Protein 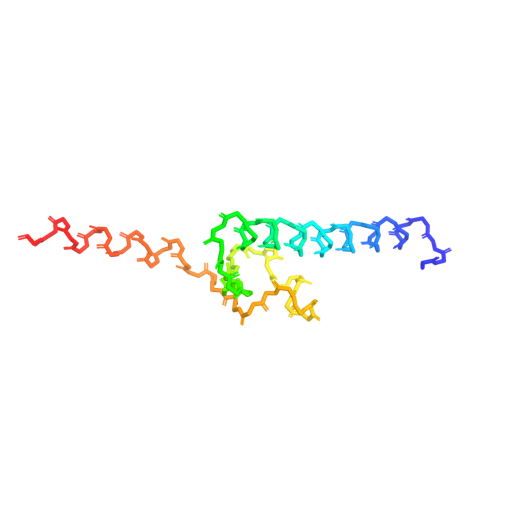AF-A0A962MQE8-F1 (afdb_monomer)

Foldseek 3Di:
DVDPVVVVVVCVLVVVLVVLVVVQVVVCVVVVHDRDAAEAEDDCVVVCPVVPSHPYYDPCVVVVVVVVVVVVVVD

Mean predicted aligned error: 4.29 Å

Structure (mmCIF, N/CA/C/O backbone):
data_AF-A0A962MQE8-F1
#
_entry.id   AF-A0A962MQE8-F1
#
loop_
_atom_site.group_PDB
_atom_site.id
_atom_site.type_symbol
_atom_site.label_atom_id
_atom_site.label_alt_id
_atom_site.label_comp_id
_atom_site.label_asym_id
_atom_site.label_entity_id
_atom_site.label_seq_id
_atom_site.pdbx_PDB_ins_code
_atom_site.Cartn_x
_atom_site.Cartn_y
_atom_site.Cartn_z
_atom_site.occupancy
_atom_site.B_iso_or_equiv
_atom_site.auth_seq_id
_atom_site.auth_comp_id
_atom_site.auth_asym_id
_atom_site.auth_atom_id
_atom_site.pdbx_PDB_model_num
ATOM 1 N N . GLY A 1 1 ? 7.199 -8.804 -20.785 1.00 61.38 1 GLY A N 1
ATOM 2 C CA . GLY A 1 1 ? 8.135 -7.810 -21.336 1.00 61.38 1 GLY A CA 1
ATOM 3 C C . GLY A 1 1 ? 8.989 -8.471 -22.389 1.00 61.38 1 GLY A C 1
ATOM 4 O O . GLY A 1 1 ? 9.494 -9.557 -22.134 1.00 61.38 1 GLY A O 1
ATOM 5 N N . LYS A 1 2 ? 9.098 -7.861 -23.568 1.00 74.31 2 LYS A N 1
ATOM 6 C CA . LYS A 1 2 ? 10.005 -8.286 -24.646 1.00 74.31 2 LYS A CA 1
ATOM 7 C C . LYS A 1 2 ? 11.280 -7.426 -24.692 1.00 74.31 2 LYS A C 1
ATOM 9 O O . LYS A 1 2 ? 12.190 -7.741 -25.448 1.00 74.31 2 LYS A O 1
ATOM 14 N N . THR A 1 3 ? 11.366 -6.387 -23.851 1.00 93.06 3 THR A N 1
ATOM 15 C CA . THR A 1 3 ? 12.556 -5.542 -23.650 1.00 93.06 3 THR A CA 1
ATOM 16 C C . THR A 1 3 ? 12.990 -5.507 -22.180 1.00 93.06 3 THR A C 1
ATOM 18 O O . THR A 1 3 ? 12.181 -5.731 -21.276 1.00 93.06 3 THR A O 1
ATOM 21 N N . THR A 1 4 ? 14.260 -5.174 -21.923 1.00 91.44 4 THR A N 1
ATOM 22 C CA . THR A 1 4 ? 14.808 -5.012 -20.562 1.00 91.44 4 THR A CA 1
ATOM 23 C C . THR A 1 4 ? 14.040 -3.968 -19.749 1.00 91.44 4 THR A C 1
ATOM 25 O O . THR A 1 4 ? 13.741 -4.191 -18.579 1.00 91.44 4 THR A O 1
ATOM 28 N N . VAL A 1 5 ? 13.655 -2.852 -20.377 1.00 94.50 5 VAL A N 1
ATOM 29 C CA . VAL A 1 5 ? 12.895 -1.775 -19.719 1.00 94.50 5 VAL A CA 1
ATOM 30 C C . VAL A 1 5 ? 11.513 -2.264 -19.286 1.00 94.50 5 VAL A C 1
ATOM 32 O O . VAL A 1 5 ? 11.090 -2.012 -18.159 1.00 94.50 5 VAL A O 1
ATOM 35 N N . GLU A 1 6 ? 10.809 -2.999 -20.147 1.00 93.56 6 GLU A N 1
ATOM 36 C CA . GLU A 1 6 ? 9.513 -3.587 -19.800 1.00 93.56 6 GLU A CA 1
ATOM 37 C C . GLU A 1 6 ? 9.632 -4.643 -18.698 1.00 93.56 6 GLU A C 1
ATOM 39 O O . GLU A 1 6 ? 8.771 -4.710 -17.822 1.00 93.56 6 GLU A O 1
ATOM 44 N N . ALA A 1 7 ? 10.686 -5.465 -18.731 1.00 94.06 7 ALA A N 1
ATOM 45 C CA . ALA A 1 7 ? 10.941 -6.466 -17.701 1.00 94.06 7 ALA A CA 1
ATOM 46 C C . ALA A 1 7 ? 11.173 -5.809 -16.332 1.00 94.06 7 ALA A C 1
ATOM 48 O O . ALA A 1 7 ? 10.557 -6.219 -15.351 1.00 94.06 7 ALA A O 1
ATOM 49 N N . MET A 1 8 ? 11.975 -4.740 -16.273 1.00 95.88 8 MET A N 1
ATOM 50 C CA . MET A 1 8 ? 12.184 -3.971 -15.043 1.00 95.88 8 MET A CA 1
ATOM 51 C C . MET A 1 8 ? 10.891 -3.338 -14.525 1.00 95.88 8 MET A C 1
ATOM 53 O O . MET A 1 8 ? 10.583 -3.467 -13.344 1.00 95.88 8 MET A O 1
ATOM 57 N N . ARG A 1 9 ? 10.108 -2.689 -15.398 1.00 92.62 9 ARG A N 1
ATOM 58 C CA . ARG A 1 9 ? 8.828 -2.072 -15.009 1.00 92.62 9 ARG A CA 1
ATOM 59 C C . ARG A 1 9 ? 7.860 -3.100 -14.433 1.00 92.62 9 ARG A C 1
ATOM 61 O O . ARG A 1 9 ? 7.275 -2.863 -13.384 1.00 92.62 9 ARG A O 1
ATOM 68 N N . SER A 1 10 ? 7.734 -4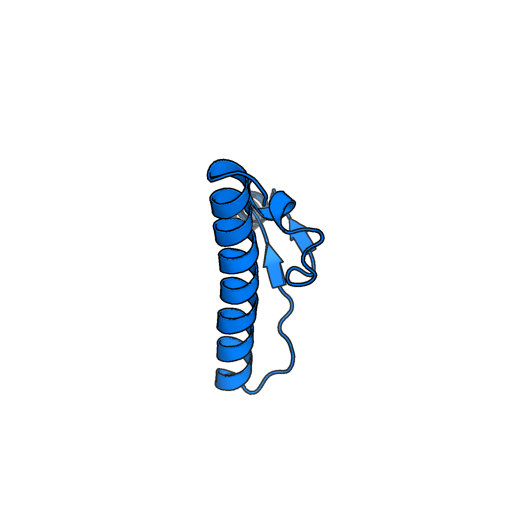.250 -15.094 1.00 93.44 10 SER A N 1
ATOM 69 C CA . SER A 1 10 ? 6.875 -5.339 -14.632 1.00 93.44 10 SER A CA 1
ATOM 70 C C . SER A 1 10 ? 7.358 -5.927 -13.304 1.00 93.44 10 SER A C 1
ATOM 72 O O . SER A 1 10 ? 6.540 -6.158 -12.420 1.00 93.44 10 SER A O 1
ATOM 74 N N . GLY A 1 11 ? 8.671 -6.114 -13.141 1.00 94.81 11 GLY A N 1
ATOM 75 C CA . GLY A 1 11 ? 9.256 -6.627 -11.903 1.00 94.81 11 GLY A CA 1
ATOM 76 C C . GLY A 1 11 ? 9.032 -5.696 -10.714 1.00 94.81 11 GLY A C 1
ATOM 77 O O . GLY A 1 11 ? 8.625 -6.157 -9.653 1.00 94.81 11 GLY A O 1
ATOM 78 N N . VAL A 1 12 ? 9.231 -4.386 -10.894 1.00 94.00 12 VAL A N 1
ATOM 79 C CA . VAL A 1 12 ? 8.961 -3.398 -9.838 1.00 94.00 12 VAL A CA 1
ATOM 80 C C . VAL A 1 12 ? 7.473 -3.363 -9.503 1.00 94.00 12 VAL A C 1
ATOM 82 O O . VAL A 1 12 ? 7.122 -3.432 -8.330 1.00 94.00 12 VAL A O 1
ATOM 85 N N . TYR A 1 13 ? 6.600 -3.313 -10.512 1.00 94.81 13 TYR A N 1
ATOM 86 C CA . TYR A 1 13 ? 5.155 -3.265 -10.303 1.00 94.81 13 TYR A CA 1
ATOM 87 C C . TYR A 1 13 ? 4.652 -4.463 -9.489 1.00 94.81 13 TYR A C 1
ATOM 89 O O . TYR A 1 13 ? 4.112 -4.289 -8.399 1.00 94.81 13 TYR A O 1
ATOM 97 N N . TRP A 1 14 ? 4.899 -5.686 -9.969 1.00 96.00 14 TRP A N 1
ATOM 98 C CA . TRP A 1 14 ? 4.443 -6.901 -9.288 1.00 96.00 14 TRP A CA 1
ATOM 99 C C . TRP A 1 14 ? 5.179 -7.159 -7.975 1.00 96.00 14 TRP A C 1
ATOM 101 O O . TRP A 1 14 ? 4.595 -7.715 -7.048 1.00 96.00 14 TRP A O 1
ATOM 111 N N . GLY A 1 15 ? 6.432 -6.713 -7.864 1.00 96.50 15 GLY A N 1
ATOM 112 C CA . GLY A 1 15 ? 7.172 -6.735 -6.607 1.00 96.50 15 GLY A CA 1
ATOM 113 C C . GLY A 1 15 ? 6.482 -5.910 -5.519 1.00 96.50 15 GLY A C 1
ATOM 114 O O . GLY A 1 15 ? 6.340 -6.388 -4.397 1.00 96.50 15 GLY A O 1
ATOM 115 N N . TYR A 1 16 ? 5.996 -4.709 -5.849 1.00 95.75 16 TYR A N 1
ATOM 116 C CA . TYR A 1 16 ? 5.236 -3.874 -4.913 1.00 95.75 16 TYR A CA 1
ATOM 117 C C . TYR A 1 16 ? 3.869 -4.466 -4.566 1.00 95.75 16 TYR A C 1
ATOM 119 O O . TYR A 1 16 ? 3.490 -4.446 -3.398 1.00 95.75 16 TYR A O 1
ATOM 127 N N . VAL A 1 17 ? 3.153 -5.029 -5.542 1.00 96.19 17 VAL A N 1
ATOM 128 C CA . VAL A 1 17 ? 1.870 -5.708 -5.287 1.00 96.19 17 VAL A CA 1
ATOM 129 C C . VAL A 1 17 ? 2.061 -6.835 -4.267 1.00 96.19 17 VAL A C 1
ATOM 131 O O . VAL A 1 17 ? 1.426 -6.820 -3.214 1.00 96.19 17 VAL A O 1
ATOM 134 N N . GLY A 1 18 ? 3.018 -7.739 -4.505 1.00 96.69 18 GLY A N 1
ATOM 135 C CA . GLY A 1 18 ? 3.300 -8.842 -3.582 1.00 96.69 18 GLY A CA 1
ATOM 136 C C . GLY A 1 18 ? 3.813 -8.379 -2.213 1.00 96.69 18 GLY A C 1
ATOM 137 O O . GLY A 1 18 ? 3.507 -8.998 -1.193 1.00 96.69 18 GLY A O 1
ATOM 138 N N . LEU A 1 19 ? 4.560 -7.270 -2.160 1.00 96.06 19 LEU A N 1
ATOM 139 C CA . LEU A 1 19 ? 4.994 -6.649 -0.907 1.00 96.06 19 LEU A CA 1
ATOM 140 C C . LEU A 1 19 ? 3.792 -6.200 -0.062 1.00 96.06 19 LEU A C 1
ATOM 142 O O . LEU A 1 19 ? 3.731 -6.518 1.126 1.00 96.06 19 LEU A O 1
ATOM 146 N N . ILE A 1 20 ? 2.835 -5.495 -0.673 1.00 94.69 20 ILE A N 1
ATOM 147 C CA . ILE A 1 20 ? 1.632 -4.999 0.007 1.00 94.69 20 ILE A CA 1
ATOM 148 C C . ILE A 1 20 ? 0.794 -6.175 0.518 1.00 94.69 20 ILE A C 1
ATOM 150 O O . ILE A 1 20 ? 0.433 -6.198 1.697 1.00 94.69 20 ILE A O 1
ATOM 154 N N . GLU A 1 21 ? 0.537 -7.184 -0.319 1.00 94.94 21 GLU A N 1
ATOM 155 C CA . GLU A 1 21 ? -0.225 -8.381 0.069 1.00 94.94 21 GLU A CA 1
ATOM 156 C C . GLU A 1 21 ? 0.418 -9.112 1.243 1.00 94.94 21 GLU A C 1
ATOM 158 O O . GLU A 1 21 ? -0.258 -9.505 2.197 1.00 94.94 21 GLU A O 1
ATOM 163 N N . ARG A 1 22 ? 1.743 -9.292 1.196 1.00 96.25 22 ARG A N 1
ATOM 164 C CA . ARG A 1 22 ? 2.441 -10.058 2.223 1.00 96.25 22 ARG A CA 1
ATOM 165 C C . ARG A 1 22 ? 2.458 -9.326 3.556 1.00 96.25 22 ARG A C 1
ATOM 167 O O . ARG A 1 22 ? 2.156 -9.951 4.570 1.00 96.25 22 ARG A O 1
ATOM 174 N N . ILE A 1 23 ? 2.779 -8.033 3.555 1.00 95.69 23 ILE A N 1
ATOM 175 C CA . ILE A 1 23 ? 2.839 -7.226 4.779 1.00 95.69 23 ILE A CA 1
ATOM 176 C C . ILE A 1 23 ? 1.454 -7.126 5.418 1.00 95.69 23 ILE A C 1
ATOM 178 O O . ILE A 1 23 ? 1.307 -7.410 6.604 1.00 95.69 23 ILE A O 1
ATOM 182 N N . THR A 1 24 ? 0.426 -6.774 4.645 1.00 94.50 24 THR A N 1
ATOM 183 C CA . THR A 1 24 ? -0.943 -6.645 5.173 1.00 94.50 24 THR A CA 1
ATOM 184 C C . THR A 1 24 ? -1.474 -7.979 5.698 1.00 94.50 24 THR A C 1
ATOM 186 O O . THR A 1 24 ? -2.066 -8.023 6.776 1.00 94.50 24 THR A O 1
ATOM 189 N N . GLY A 1 25 ? -1.181 -9.085 5.006 1.00 94.56 25 GLY A N 1
ATOM 190 C CA . GLY A 1 25 ? -1.512 -10.430 5.469 1.00 94.56 25 GLY A CA 1
ATOM 191 C C . GLY A 1 25 ? -0.796 -10.825 6.765 1.00 94.56 25 GLY A C 1
ATOM 192 O O . GLY A 1 25 ? -1.415 -11.428 7.640 1.00 94.56 25 GLY A O 1
ATOM 193 N N . GLN A 1 26 ? 0.485 -10.472 6.917 1.00 95.38 26 GLN A N 1
ATOM 194 C CA . GLN A 1 26 ? 1.239 -10.714 8.154 1.00 95.38 26 GLN A CA 1
ATOM 195 C C . GLN A 1 26 ? 0.670 -9.912 9.327 1.00 95.38 26 GLN A C 1
ATOM 197 O O . GLN A 1 26 ? 0.430 -10.489 10.384 1.00 95.38 26 GLN A O 1
ATOM 202 N N . ILE A 1 27 ? 0.366 -8.629 9.118 1.00 94.69 27 ILE A N 1
ATOM 203 C CA . ILE A 1 27 ? -0.247 -7.766 10.138 1.00 94.69 27 ILE A CA 1
ATOM 204 C C . ILE A 1 27 ? -1.588 -8.346 10.606 1.00 94.69 27 ILE A C 1
ATOM 206 O O . ILE A 1 27 ? -1.826 -8.463 11.806 1.00 94.69 27 ILE A O 1
ATOM 210 N N . SER A 1 28 ? -2.461 -8.760 9.682 1.00 92.62 28 SER A N 1
ATOM 211 C CA . SER A 1 28 ? -3.740 -9.380 10.051 1.00 92.62 28 SER A CA 1
ATOM 212 C C . SER A 1 28 ? -3.571 -10.680 10.830 1.00 92.62 28 SER A C 1
ATOM 214 O O . SER A 1 28 ? -4.310 -10.916 11.786 1.00 92.62 28 SER A O 1
ATOM 216 N N . ALA A 1 29 ? -2.594 -11.510 10.454 1.00 95.06 29 ALA A N 1
ATOM 217 C CA . ALA A 1 29 ? -2.306 -12.751 11.164 1.00 95.06 29 ALA A CA 1
ATOM 218 C C . ALA A 1 29 ? -1.828 -12.492 12.602 1.00 95.06 29 ALA A C 1
ATOM 220 O O . ALA A 1 29 ? -2.298 -13.157 13.523 1.00 95.06 29 ALA A O 1
ATOM 221 N N . GLU A 1 30 ? -0.947 -11.509 12.806 1.00 95.75 30 GLU A N 1
ATOM 222 C CA . GLU A 1 30 ? -0.449 -11.123 14.134 1.00 95.75 30 GLU A CA 1
ATOM 223 C C . GLU A 1 30 ? -1.547 -10.530 15.024 1.00 95.75 30 GLU A C 1
ATOM 225 O O . GLU A 1 30 ? -1.604 -10.820 16.217 1.00 95.75 30 GLU A O 1
ATOM 230 N N . LEU A 1 31 ? -2.453 -9.737 14.447 1.00 94.38 31 LEU A N 1
ATOM 231 C CA . LEU A 1 31 ? -3.563 -9.115 15.173 1.00 94.38 31 LEU A CA 1
ATOM 232 C C . LEU A 1 31 ? -4.770 -10.050 15.368 1.00 94.38 31 LEU A C 1
ATOM 234 O O . LEU A 1 31 ? -5.731 -9.669 16.036 1.00 94.38 31 LEU A O 1
ATOM 238 N N . GLY A 1 32 ? -4.760 -11.248 14.775 1.00 93.06 32 GLY A N 1
ATOM 239 C CA 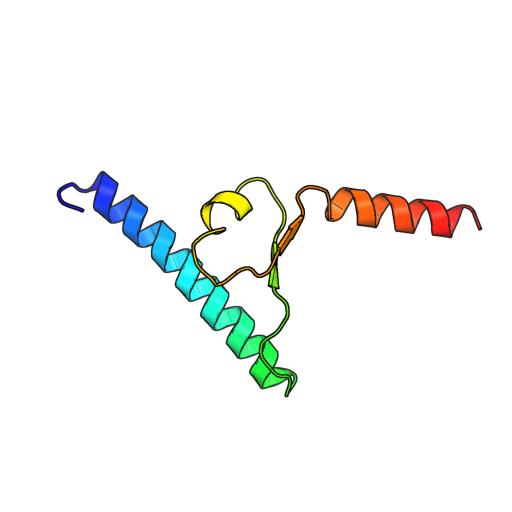. GLY A 1 32 ? -5.897 -12.172 14.797 1.00 93.06 32 GLY A CA 1
ATOM 240 C C . GLY A 1 32 ? -7.147 -11.616 14.102 1.00 93.06 32 GLY A C 1
ATOM 241 O O . GLY A 1 32 ? -8.270 -11.998 14.438 1.00 93.06 32 GLY A O 1
ATOM 242 N N . THR A 1 33 ? -6.975 -10.690 13.157 1.00 89.50 33 THR A N 1
ATOM 243 C CA . THR A 1 33 ? -8.072 -10.038 12.436 1.00 89.50 33 THR A CA 1
ATOM 244 C C . THR A 1 33 ? -8.275 -10.653 11.053 1.00 89.50 33 THR A C 1
ATOM 246 O O . THR A 1 33 ? -7.425 -11.358 10.508 1.00 89.50 33 THR A O 1
ATOM 249 N N . LYS A 1 34 ? -9.449 -10.396 10.463 1.00 85.25 34 LYS A N 1
ATOM 250 C CA . LYS A 1 34 ? -9.699 -10.688 9.042 1.00 85.25 34 LYS A CA 1
ATOM 251 C C . LYS A 1 34 ? -8.834 -9.779 8.148 1.00 85.25 34 LYS A C 1
ATOM 253 O O . LYS A 1 34 ? -8.044 -8.980 8.652 1.00 85.25 34 LYS A O 1
ATOM 258 N N . LYS A 1 35 ? -9.010 -9.887 6.821 1.00 84.00 35 LYS A N 1
ATOM 259 C CA . LYS A 1 35 ? -8.398 -8.974 5.835 1.00 84.00 35 LYS A CA 1
ATOM 260 C C . LYS A 1 35 ? -8.537 -7.520 6.332 1.00 84.00 35 LYS A C 1
ATOM 262 O O . LYS A 1 35 ? -9.667 -7.123 6.638 1.00 84.00 35 LYS A O 1
ATOM 267 N N . PRO A 1 36 ? -7.436 -6.756 6.450 1.00 89.50 36 PRO A N 1
ATOM 268 C CA . PRO A 1 36 ? -7.505 -5.388 6.932 1.00 89.50 36 PRO A CA 1
ATOM 269 C C . PRO A 1 36 ? -8.068 -4.499 5.821 1.00 89.50 36 PRO A C 1
ATOM 271 O O . PRO A 1 36 ? -7.940 -4.826 4.642 1.00 89.50 36 PRO A O 1
ATOM 274 N N . PHE A 1 37 ? -8.673 -3.372 6.193 1.00 93.12 37 PHE A N 1
ATOM 275 C CA . PHE A 1 37 ? -9.004 -2.336 5.219 1.00 93.12 37 PHE A CA 1
ATOM 276 C C . PHE A 1 37 ? -7.726 -1.573 4.859 1.00 93.12 37 PHE A C 1
ATOM 278 O O . PHE A 1 37 ? -7.101 -0.962 5.730 1.00 93.12 37 PHE A O 1
ATOM 285 N N . VAL A 1 38 ? -7.321 -1.628 3.594 1.00 94.38 38 VAL A N 1
ATOM 286 C CA . VAL A 1 38 ? -6.083 -1.032 3.094 1.00 94.38 38 VAL A CA 1
ATOM 287 C C . VAL A 1 38 ? -6.391 0.316 2.447 1.00 94.38 38 VAL A C 1
ATOM 289 O O . VAL A 1 38 ? -6.846 0.393 1.306 1.00 94.38 38 VAL A O 1
ATOM 292 N N . LEU A 1 39 ? -6.116 1.388 3.190 1.00 95.75 39 LEU A N 1
ATOM 293 C CA . LEU A 1 39 ? -6.173 2.768 2.714 1.00 95.75 39 LEU A CA 1
ATOM 294 C C . LEU A 1 39 ? -4.781 3.213 2.248 1.00 95.75 39 LEU A C 1
ATOM 296 O O . LEU A 1 39 ? -3.825 3.151 3.022 1.00 95.75 39 LEU A O 1
ATOM 300 N N . ALA A 1 40 ? -4.665 3.702 1.015 1.00 96.38 40 ALA A N 1
ATOM 301 C CA . ALA A 1 40 ? -3.423 4.240 0.470 1.00 96.38 40 ALA A CA 1
ATOM 302 C C . ALA A 1 40 ? -3.494 5.762 0.278 1.00 96.38 40 ALA A C 1
ATOM 304 O O . ALA A 1 40 ? -4.551 6.333 0.027 1.00 96.38 40 ALA A O 1
ATOM 305 N N . THR A 1 41 ? -2.344 6.424 0.372 1.00 96.50 41 THR A N 1
ATOM 306 C CA . THR A 1 41 ? -2.186 7.862 0.122 1.00 96.50 41 THR A CA 1
ATOM 307 C C . THR A 1 41 ? -0.857 8.128 -0.591 1.00 96.50 41 THR A C 1
ATOM 309 O O . THR A 1 41 ? -0.044 7.219 -0.768 1.00 96.50 41 THR A O 1
ATOM 312 N N . GLY A 1 42 ? -0.619 9.374 -0.997 1.00 93.38 42 GLY A N 1
ATOM 313 C CA . GLY A 1 42 ? 0.573 9.783 -1.736 1.00 93.38 42 GLY A CA 1
ATOM 314 C C . GLY A 1 42 ? 0.467 9.561 -3.248 1.00 93.38 42 GLY A C 1
ATOM 315 O O . GLY A 1 42 ? -0.326 8.764 -3.742 1.00 93.38 42 GLY A O 1
ATOM 316 N N . GLY A 1 43 ? 1.296 10.283 -4.007 1.00 91.00 43 GLY A N 1
ATOM 317 C CA . GLY A 1 43 ? 1.162 10.386 -5.468 1.00 91.00 43 GLY A CA 1
ATOM 318 C C . GLY A 1 43 ? 1.394 9.093 -6.260 1.00 91.00 43 GLY A C 1
ATOM 319 O O . GLY A 1 43 ? 1.018 9.030 -7.423 1.00 91.00 43 GLY A O 1
ATOM 320 N N . LEU A 1 44 ? 1.997 8.066 -5.653 1.00 92.69 44 LEU A N 1
ATOM 321 C CA . LEU A 1 44 ? 2.224 6.767 -6.298 1.00 92.69 44 LEU A CA 1
ATOM 322 C C . LEU A 1 44 ? 1.105 5.751 -6.031 1.00 92.69 44 LEU A C 1
ATOM 324 O O . LEU A 1 44 ? 1.109 4.691 -6.649 1.00 92.69 44 LEU A O 1
ATOM 328 N N . ALA A 1 45 ? 0.156 6.048 -5.136 1.00 94.06 45 ALA A N 1
ATOM 329 C CA . ALA A 1 45 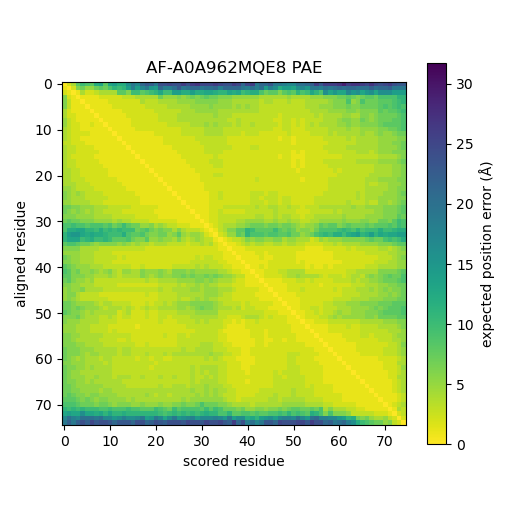? -0.914 5.115 -4.781 1.00 94.06 45 ALA A CA 1
ATOM 330 C C . ALA A 1 45 ? -1.791 4.744 -5.988 1.00 94.06 45 ALA A C 1
ATOM 332 O O . ALA A 1 45 ? -2.164 3.584 -6.143 1.00 94.06 45 ALA A O 1
ATOM 333 N N . THR A 1 46 ? -2.043 5.704 -6.883 1.00 92.88 46 THR A N 1
ATOM 334 C CA . THR A 1 46 ? -2.841 5.517 -8.107 1.00 92.88 46 THR A CA 1
ATOM 335 C C . THR A 1 46 ? -2.235 4.506 -9.075 1.00 92.88 46 THR A C 1
ATOM 337 O O . THR A 1 46 ? -2.953 3.919 -9.875 1.00 92.88 46 THR A O 1
ATOM 340 N N . LEU A 1 47 ? -0.929 4.230 -8.986 1.00 92.94 47 LEU A N 1
ATOM 341 C CA . LEU A 1 47 ? -0.297 3.197 -9.806 1.00 92.94 47 LEU A CA 1
ATOM 342 C C . LEU A 1 47 ? -0.866 1.801 -9.503 1.00 92.94 47 LEU A C 1
ATOM 344 O O . LEU A 1 47 ? -0.859 0.937 -10.373 1.00 92.94 47 LEU A O 1
ATOM 348 N N . PHE A 1 48 ? -1.356 1.578 -8.285 1.00 94.00 48 PHE A N 1
ATOM 349 C CA . PHE A 1 48 ? -1.795 0.273 -7.793 1.00 94.00 48 PHE A CA 1
ATOM 350 C C . PHE A 1 48 ? -3.316 0.169 -7.628 1.00 94.00 48 PHE A C 1
ATOM 352 O O . PHE A 1 48 ? -3.790 -0.796 -7.034 1.00 94.00 48 PHE A O 1
ATOM 359 N N . GLU A 1 49 ? -4.079 1.135 -8.144 1.00 91.69 49 GLU A N 1
ATOM 360 C CA . GLU A 1 49 ? -5.543 1.186 -8.014 1.00 91.69 49 GLU A CA 1
ATOM 361 C C . GLU A 1 49 ? -6.212 -0.096 -8.538 1.00 91.69 49 GLU A C 1
ATOM 363 O O . GLU A 1 49 ? -7.021 -0.710 -7.847 1.00 91.69 49 GLU A O 1
ATOM 368 N N . ASP A 1 50 ? -5.763 -0.582 -9.696 1.00 91.12 50 ASP A N 1
ATOM 369 C CA . ASP A 1 50 ? -6.292 -1.797 -10.328 1.00 91.12 50 ASP A CA 1
ATOM 370 C C . ASP A 1 50 ? -5.666 -3.103 -9.801 1.00 91.12 50 ASP A C 1
ATOM 372 O O . ASP A 1 50 ? -6.000 -4.193 -10.268 1.00 91.12 50 ASP A O 1
ATOM 376 N N . ALA A 1 51 ? -4.738 -3.032 -8.840 1.00 93.12 51 ALA A N 1
ATOM 377 C CA . ALA A 1 51 ? -4.010 -4.210 -8.366 1.00 93.12 51 ALA A CA 1
ATOM 378 C C . ALA A 1 51 ? -4.820 -5.082 -7.388 1.00 93.12 51 ALA A C 1
ATOM 380 O O . ALA A 1 51 ? -4.406 -6.198 -7.088 1.00 93.12 51 ALA A O 1
ATOM 381 N N . GLY A 1 52 ? -5.950 -4.593 -6.862 1.00 93.00 52 GLY A N 1
ATOM 382 C CA . GLY A 1 52 ? -6.810 -5.336 -5.925 1.00 93.00 52 GLY A CA 1
ATOM 383 C C . GLY A 1 52 ? -6.264 -5.462 -4.494 1.00 93.00 52 GLY A C 1
ATOM 384 O O . GLY A 1 52 ? -6.860 -6.148 -3.660 1.00 93.00 52 GLY A O 1
ATOM 385 N N . VAL A 1 53 ? -5.149 -4.788 -4.198 1.00 93.38 53 VAL A N 1
ATOM 386 C CA . VAL A 1 53 ? -4.464 -4.807 -2.890 1.00 93.38 53 VAL A CA 1
ATOM 387 C C . VAL A 1 53 ? -4.725 -3.552 -2.051 1.00 93.38 53 VAL A C 1
ATOM 389 O O . VAL A 1 53 ? -4.296 -3.487 -0.902 1.00 93.38 53 VAL A O 1
ATOM 392 N N . ILE A 1 54 ? -5.430 -2.569 -2.615 1.00 95.19 54 ILE A N 1
ATOM 393 C CA . ILE A 1 54 ? -5.830 -1.308 -1.983 1.00 95.19 54 ILE A CA 1
ATOM 394 C C . ILE A 1 54 ? -7.353 -1.218 -2.071 1.00 95.19 54 ILE A C 1
ATOM 396 O O . ILE A 1 54 ? -7.915 -1.404 -3.147 1.00 95.19 54 ILE A O 1
ATOM 400 N N . ASP A 1 55 ? -8.017 -0.937 -0.951 1.00 95.19 55 ASP A N 1
ATOM 401 C CA . ASP A 1 55 ? -9.477 -0.810 -0.905 1.00 95.19 55 ASP A CA 1
ATOM 402 C C . ASP A 1 55 ? -9.930 0.644 -1.151 1.00 95.19 55 ASP A C 1
ATOM 404 O O . ASP A 1 55 ? -11.020 0.871 -1.676 1.00 95.19 55 ASP A O 1
ATOM 408 N N . LEU A 1 56 ? -9.107 1.638 -0.787 1.00 96.12 56 LEU A N 1
ATOM 409 C CA . LEU A 1 56 ? -9.374 3.058 -1.042 1.00 96.12 56 LEU A CA 1
ATOM 410 C C . LEU A 1 56 ? -8.077 3.862 -1.188 1.00 96.12 56 LEU A C 1
ATOM 412 O O . LEU A 1 56 ? -7.114 3.647 -0.452 1.00 96.12 56 LEU A O 1
ATOM 416 N N . ILE A 1 57 ? -8.082 4.842 -2.092 1.00 96.75 57 ILE A N 1
ATOM 417 C CA . ILE A 1 57 ? -7.024 5.847 -2.221 1.00 96.75 57 ILE A CA 1
ATOM 418 C C . ILE A 1 57 ? -7.559 7.192 -1.717 1.00 96.75 57 ILE A C 1
ATOM 420 O O . ILE A 1 57 ? -8.566 7.690 -2.214 1.00 96.75 57 ILE A O 1
ATOM 424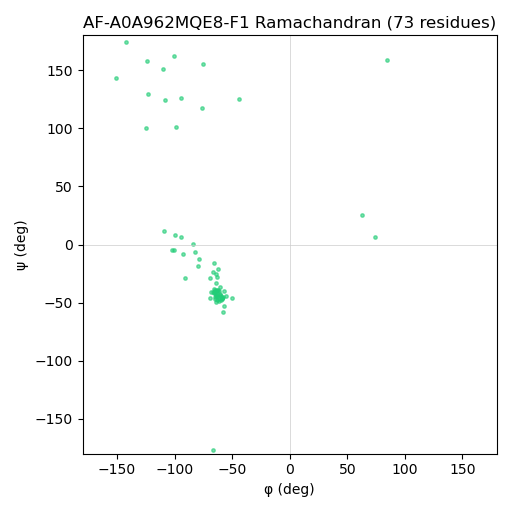 N N . ASP A 1 58 ? -6.871 7.791 -0.746 1.00 96.69 58 ASP A N 1
ATOM 425 C CA . ASP A 1 58 ? -7.166 9.125 -0.221 1.00 96.69 58 ASP A CA 1
ATOM 426 C C . ASP A 1 58 ? -5.916 10.022 -0.310 1.00 96.69 58 ASP A C 1
ATOM 428 O O . ASP A 1 58 ? -5.023 9.925 0.540 1.00 96.69 58 ASP A O 1
ATOM 432 N N . PRO A 1 59 ? -5.809 10.903 -1.322 1.00 96.06 59 PRO A N 1
ATOM 433 C CA . PRO A 1 59 ? -4.633 11.755 -1.509 1.00 96.06 59 PRO A CA 1
ATOM 434 C C . PRO A 1 59 ? -4.461 12.803 -0.401 1.00 96.06 59 PRO A C 1
ATOM 436 O O . PRO A 1 59 ? -3.340 13.235 -0.143 1.00 96.06 59 PRO A O 1
ATOM 439 N N . ASP A 1 60 ? -5.541 13.166 0.293 1.00 96.06 60 ASP A N 1
ATOM 440 C CA . ASP A 1 60 ? -5.549 14.220 1.309 1.00 96.06 60 ASP A CA 1
ATOM 441 C C . ASP A 1 60 ? -5.472 13.665 2.736 1.00 96.06 60 ASP A C 1
ATOM 443 O O . ASP A 1 60 ? -5.624 14.419 3.698 1.00 96.06 60 ASP A O 1
ATOM 447 N N . LEU A 1 61 ? -5.233 12.359 2.902 1.00 97.56 61 LEU A N 1
ATOM 448 C CA . LEU A 1 61 ? -5.250 11.680 4.201 1.00 97.56 61 LEU A CA 1
ATOM 449 C C . LEU A 1 61 ? -4.400 12.401 5.257 1.00 97.56 61 LEU A C 1
ATOM 451 O O . LEU A 1 61 ? -4.851 12.639 6.377 1.00 97.56 61 LEU A O 1
ATOM 455 N N . THR A 1 62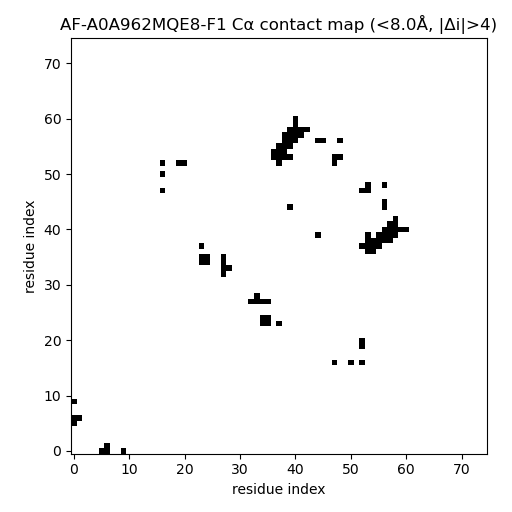 ? -3.180 12.801 4.892 1.00 96.62 62 THR A N 1
ATOM 456 C CA . THR A 1 62 ? -2.283 13.534 5.795 1.00 96.62 62 THR A CA 1
ATOM 457 C C . THR A 1 62 ? -2.826 14.920 6.143 1.00 96.62 62 THR A C 1
ATOM 459 O O . THR A 1 62 ? -2.779 15.315 7.306 1.00 96.62 62 THR A O 1
ATOM 462 N N . LEU A 1 63 ? -3.376 15.653 5.169 1.00 97.75 63 LEU A N 1
ATOM 463 C CA . LEU A 1 63 ? -3.935 16.991 5.392 1.00 97.75 63 LEU A CA 1
ATOM 464 C C . LEU A 1 63 ? -5.173 16.940 6.291 1.00 97.75 63 LEU A C 1
ATOM 466 O O . LEU A 1 63 ? -5.305 17.756 7.201 1.00 97.75 63 LEU A O 1
ATOM 470 N N . LYS A 1 64 ? -6.038 15.942 6.087 1.00 97.44 64 LYS A N 1
ATOM 471 C CA . LYS A 1 64 ? -7.183 15.658 6.960 1.00 97.44 64 LYS A CA 1
ATOM 472 C C . LYS A 1 64 ? -6.718 15.387 8.390 1.00 97.44 64 LYS A C 1
ATOM 474 O O . LYS A 1 64 ? -7.246 15.991 9.316 1.00 97.44 64 LYS A O 1
ATOM 479 N N . GLY A 1 65 ? -5.684 14.563 8.570 1.00 96.94 65 GLY A N 1
ATOM 480 C CA . GLY A 1 65 ? -5.099 14.299 9.888 1.00 96.94 65 GLY A CA 1
ATOM 481 C C . GLY A 1 65 ? -4.575 15.563 10.580 1.00 96.94 65 GLY A C 1
ATOM 482 O O . GLY A 1 65 ? -4.886 15.802 11.745 1.00 96.94 65 GLY A O 1
ATOM 483 N N . LEU A 1 66 ? -3.835 16.409 9.858 1.00 98.06 66 LEU A N 1
ATOM 484 C CA . LEU A 1 66 ? -3.337 17.686 10.385 1.00 98.06 66 LEU A CA 1
ATOM 485 C C . LEU A 1 66 ? -4.477 18.635 10.784 1.00 98.06 66 LEU A C 1
ATOM 487 O O . LEU A 1 66 ? -4.398 19.289 11.824 1.00 98.06 66 LEU A O 1
ATOM 491 N N . LEU A 1 67 ? -5.544 18.689 9.985 1.00 98.00 67 LEU A N 1
ATOM 492 C CA . LEU A 1 67 ? -6.720 19.503 10.279 1.00 98.00 67 LEU A CA 1
ATOM 493 C C . LEU A 1 67 ? -7.433 19.043 11.560 1.00 98.00 67 LEU A C 1
ATOM 495 O O . LEU A 1 67 ? -7.825 19.885 12.367 1.00 98.00 67 LEU A O 1
ATOM 499 N N . GLU A 1 68 ? -7.588 17.734 11.768 1.00 97.88 68 GLU A N 1
ATOM 500 C CA . GLU A 1 68 ? -8.214 17.197 12.983 1.00 97.88 68 GLU A CA 1
ATOM 501 C C . GLU A 1 68 ? -7.385 17.492 14.239 1.00 97.88 68 GLU A C 1
ATOM 503 O O . GLU A 1 68 ? -7.941 17.904 15.259 1.00 97.88 68 GLU A O 1
ATOM 508 N N . ILE A 1 69 ? -6.054 17.393 14.153 1.00 97.69 69 ILE A N 1
ATOM 509 C CA . ILE A 1 69 ? -5.159 17.783 15.253 1.00 97.69 69 ILE A CA 1
ATOM 510 C C . ILE A 1 69 ? -5.344 19.268 15.594 1.00 97.69 69 ILE A C 1
ATOM 512 O O . ILE A 1 69 ? -5.522 19.616 16.760 1.00 97.69 69 ILE A O 1
ATOM 516 N N . TYR A 1 70 ? -5.353 20.146 14.588 1.00 97.75 70 TYR A N 1
ATOM 517 C CA . TYR A 1 70 ? -5.516 21.586 14.793 1.00 97.75 70 TYR A CA 1
ATOM 518 C C . TYR A 1 70 ? -6.854 21.952 15.460 1.00 97.75 70 TYR A C 1
ATOM 520 O O . TYR A 1 70 ? -6.887 22.770 16.383 1.00 97.75 70 TYR A O 1
ATOM 528 N N . LYS A 1 71 ? -7.959 21.322 15.038 1.00 96.81 71 LYS A N 1
ATOM 529 C CA . LYS A 1 71 ? -9.280 21.516 15.661 1.00 96.81 71 LYS A CA 1
ATOM 530 C C . LYS A 1 71 ? -9.272 21.117 17.137 1.00 96.81 71 LYS A C 1
ATOM 532 O O . LYS A 1 71 ? -9.793 21.860 17.966 1.00 96.81 71 LYS A O 1
ATOM 537 N N . GLY A 1 72 ? -8.638 19.990 17.465 1.00 94.44 72 GLY A N 1
ATOM 538 C CA . GLY A 1 72 ? -8.499 19.519 18.844 1.00 94.44 72 GLY A CA 1
ATOM 539 C C . GLY A 1 72 ? -7.673 20.449 19.739 1.00 94.44 72 GLY A C 1
ATOM 540 O O . GLY A 1 72 ? -7.896 20.476 20.940 1.00 94.44 72 GLY A O 1
ATOM 541 N N . MET A 1 73 ? -6.762 21.246 19.170 1.00 92.19 73 MET A N 1
ATOM 542 C CA . MET A 1 73 ? -5.997 22.265 19.908 1.00 92.19 73 MET A CA 1
ATOM 543 C C . MET A 1 73 ? -6.782 23.559 20.162 1.00 92.19 73 MET A C 1
ATOM 545 O O . MET A 1 73 ? -6.377 24.361 20.998 1.00 92.19 73 MET A O 1
ATOM 549 N N . SER A 1 74 ? -7.861 23.792 19.412 1.00 78.94 74 SER A N 1
ATOM 550 C CA . SER A 1 74 ? -8.696 24.999 19.522 1.00 78.94 74 SER A CA 1
ATOM 551 C C . SER A 1 74 ? -9.912 24.803 20.443 1.00 78.94 74 SER A C 1
ATOM 553 O O . SER A 1 74 ? -10.774 25.679 20.499 1.00 78.94 74 SER A O 1
ATOM 555 N N . SER A 1 75 ? -9.992 23.646 21.113 1.00 59.62 75 SER A N 1
ATOM 556 C CA . SER A 1 75 ? -11.034 23.244 22.072 1.00 59.62 75 SER A CA 1
ATOM 557 C C . SER A 1 75 ? -10.487 23.305 23.494 1.00 59.62 75 SER A C 1
ATOM 559 O O . SER A 1 75 ? -11.245 23.729 24.392 1.00 59.62 75 SER A O 1
#

pLDDT: mean 93.12, std 6.63, range [59.62, 98.06]

Sequence (75 aa):
GKTTVEAMRSGVYWGYVGLIERITGQISAELGTKKPFVLATGGLATLFEDAGVIDLIDPDLTLKGLLEIYKGMSS

Nearest PDB structures (foldseek):
  2h3g-assembly1_X-2  TM=8.832E-01  e=1.315E-04  Bacillus anthracis str. Ames
  3djc-assembly2_D  TM=8.830E-01  e=1.004E-03  Legionella pneumophila subsp. pneumophila str. Philadelphia 1
  3djc-assembly1_L  TM=8.516E-01  e=1.239E-03  Legionella pneumophila subsp. pneumophila str. Philadelphia 1
  3djc-assembly1_K  TM=9.035E-01  e=3.082E-03  Legionella pneumophila subsp. pneumophila str. Philadelphia 1

Secondary structure (DSSP, 8-state):
--SHHHHHHHHHHHHHHHHHHHHHHHHHHHHT-SS---EE-STTGGGGGGGSS-SEE-TTHHHHHHHHHHHHHT-

Radius of gyration: 16.68 Å; Cα contacts (8 Å, |Δi|>4): 50; chains: 1; bounding box: 26×38×47 Å

Solvent-accessible surface area (backbone atoms only — not comparable to full-atom values): 4529 Å² total; per-residue (Å²): 106,97,45,72,68,47,40,50,54,51,49,55,53,54,49,52,53,54,49,52,51,50,50,51,51,50,53,20,62,75,70,74,50,65,89,70,89,37,74,37,53,54,94,67,41,73,81,43,59,88,67,75,74,48,79,43,81,39,79,54,53,68,59,53,51,53,52,53,55,52,53,65,73,77,107

=== Feature glossary ===
Feature key, reading from the visual/contextual features back to the raw sequence:

Rendered structure images. Structure images are PyMOL renders from six orthogonal camera directions. Cartoon representation draws helices as coils and strands as arrows; sticks shows the backbone as bonds; surface shows the solvent-excluded envelope. Rainbow coloring maps sequence position to hue (blue→red, N→C); chain coloring assigns a distinct color per polypeptide.

Contact-map, Ramachandran, and PAE plots. Three diagnostic plots accompany the record. The Cα contact map visualizes the tertiary structure as a 2D adjacency matrix (8 Å cutoff, sequence-local contacts suppressed). The Ramachandran plot shows the distr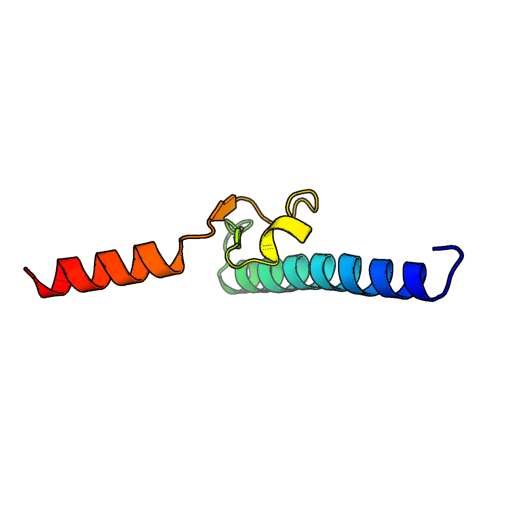ibution of backbone (φ, ψ) torsions, with points in the α and β basins reflecting secondary structure content. The PAE plot shows AlphaFold's inter-residue confidence as a color matrix.

InterPro / GO / CATH / organism. The annotation block draws on four external resources. InterPro: which protein families and domains the sequence belongs to. GO: standardized terms for what the protein does, what process it participates in, and where in the cell it acts. CATH: which structural fold it has in the CATH hierarchy. Organism: the species of origin.

Nearest PDB structures. Structural nearest neighbors (via Foldseek easy-search vs the PDB). Reported per hit: target PDB id, E-value, and alignment TM-score. A TM-score above ~0.5 is the conventional threshold for 'same fold'.

Predicted aligned error. Predicted aligned error is AlphaFold's pairwise confidence. Unlike pLDDT (per-residue), PAE is per-residue-pair and captures whether two parts of the structure are correctly placed relative to each other. Units are ångströms of expected positional error.

Solvent-accessible surface area. SASA measures how much of the protein is reachable by solvent. It is compute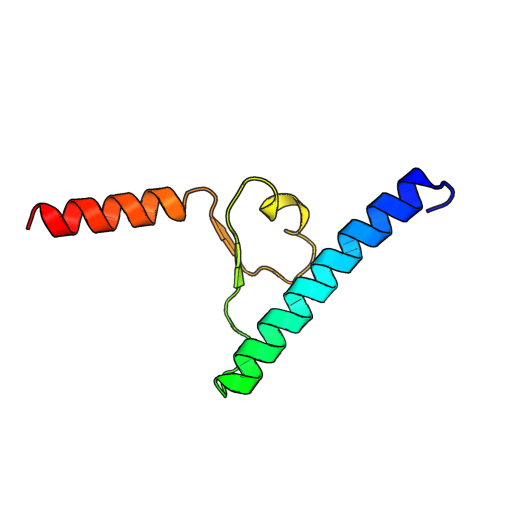d by rolling a water-sized probe over the atomic surface and summing the exposed area (Å²). Per-residue SASA distinguishes core (buried, low SASA) from surface (exposed, high SASA) residues; total SASA is a whole-molecule size measure.

B-factor. Crystallographic B-factors measure how much each atom's electron density is smeared out, in Å². They rise in mobile loops and surface residues and fall in the buried interior. In AlphaFold models this column is repurposed to hold pLDDT instead.

pLDDT. For A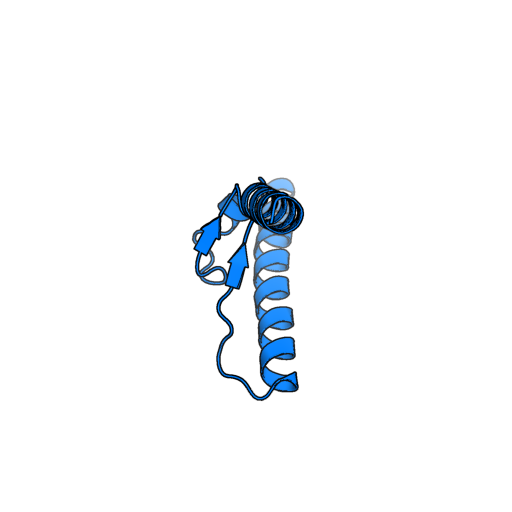lphaFold models, the B-factor field carries pLDDT — the model's own estimate of local accuracy on a 0–100 scale. Regions with pLDDT<50 should be treated as essentially unmodeled; they often correspond to intrinsically disordered segments.

Backbone torsions (φ/ψ). φ (phi) and ψ (psi) are the two rotatable backbone dihedrals per residue: φ is the C(i-1)–N–Cα–C torsion, ψ is the N–Cα–C–N(i+1) torsion, both in degrees on (−180°, 180°]. α-helical residues cluster near (−60°, −45°); β-strand residues near (−120°, +130°). A Ramachandran plot is simply a scatter of (φ, ψ) for every residue.

Radius of gyration, Cα contacts, bounding box. Radius of gyration (Rg) is the root-mean-square distance of Cα atoms from their centroid — a single number for overall size and compactness. A globular domain of N residues has Rg ≈ 2.2·N^0.38 Å; an extended or disordered chain has a much larger Rg. The Cα contact count is the number of residue pairs whose Cα atoms are within 8 Å and are more than four positions apart in sequence — a standard proxy for tertiary packing density. The bounding box is the smallest axis-aligned box enclosing all Cα atoms.

Secondary structure (3-state, P-SEA). Three-state secondary structure (P-SEA) collapses the eight DSSP classes into helix (a), strand (b), and coil (c). P-SEA assigns these from Cα geometry alone — distances and angles — without requiring backbone oxygens, so it works on any Cα trace.

Secondary structure (8-state, DSSP). Secondary structure is the local, repeating backbone conformation. DSSP classifies it into eight states by reading the hydrogen-bond network: three helix types (H, G, I), two β types (E, B), two non-regular types (T, S), and unstructured coil (-).

Foldseek 3Di. The Foldseek 3Di string encodes local tertiary geometry as a 20-letter alphabet — one character per residue — derived from the relative positions of nearby Cα atoms. Unlike the amino-acid sequence, 3Di is a direct function of the 3D structure, so two proteins with the same fold have similar 3Di strings even at low sequence identity.

mmCIF coordinates. Structure coordinates are given as an mmCIF _atom_site loop: one row per atom with element, residue name, chain id, sequence number, and x/y/z position in Å. Only the four main-chain atoms per residue are included here; side chains are omitted to keep the record compact.

Sequence. This is the polypeptide sequence — one letter per residue, N-terminus first. Length ranges from a few dozen residues for small domains to over a thousand for large multi-domain proteins.